Protein AF-V5GAU5-F1 (afdb_monomer_lite)

Secondary structure (DSSP, 8-state):
--------SEE-TTT--EESSHHHHHHHHHHHTSPPSEE-SSSS-EES-HHHHHHHHHTTSTT-----EE-TTT--EESSHHHHHHHHHHHTT-S-EEPTTT--EESSHHHHHHHHHHHH-

Foldseek 3Di:
DDPPPLQFPDADPVPRDGHNDPVVNCVCCCPPPNFQPQADPVDRDGHNDVVVSVVVVLVPPPPDDQDWDQDPVPRDTDRDPVVNVLVVCVVVVNQFDAAPPPRDTDSDPVVNVVVVVVVVD

Sequence (121 aa):
ENVHHNKFKFRCNKCEKGFNCQSKFDLHYENVHDAPKFKCEHCTKMFKDPIYFKIHLKTHDPNYKNVEYPCEVCHKVLKCVQSYQNHMKGHAGLNKHVCSVCGKVVTSLSGLARHMRTHTG

pLDDT: mean 80.08, std 10.43, range [34.84, 92.75]

Structure (mmCIF, N/CA/C/O backbone):
data_AF-V5GAU5-F1
#
_entry.id   AF-V5GAU5-F1
#
loop_
_atom_site.group_PDB
_atom_site.id
_atom_site.type_symbol
_atom_site.label_atom_id
_atom_site.label_alt_id
_atom_site.label_comp_id
_atom_site.label_asym_id
_atom_site.label_entity_id
_atom_site.label_seq_id
_atom_site.pdbx_PDB_ins_code
_atom_site.Cartn_x
_atom_site.Cartn_y
_atom_site.Cartn_z
_atom_site.occupancy
_atom_site.B_iso_or_equiv
_atom_site.auth_seq_id
_atom_site.auth_comp_id
_atom_site.auth_asym_id
_atom_site.auth_atom_id
_atom_site.pdbx_PDB_model_num
ATOM 1 N N . GLU A 1 1 ? -8.534 -37.249 -30.904 1.00 34.84 1 GLU A N 1
ATOM 2 C CA . GLU A 1 1 ? -7.438 -36.258 -30.880 1.00 34.84 1 GLU A CA 1
ATOM 3 C C . GLU A 1 1 ? -7.847 -35.096 -29.982 1.00 34.84 1 GLU A C 1
ATOM 5 O O . GLU A 1 1 ? -8.893 -34.498 -30.204 1.00 34.84 1 GLU A O 1
ATOM 10 N N . ASN A 1 2 ? -7.104 -34.847 -28.900 1.00 36.34 2 ASN A N 1
ATOM 11 C CA . ASN A 1 2 ? -7.450 -33.828 -27.903 1.00 36.34 2 ASN A CA 1
ATOM 12 C C . ASN A 1 2 ? -7.090 -32.431 -28.418 1.00 36.34 2 ASN A C 1
ATOM 14 O O . ASN A 1 2 ? -5.991 -31.931 -28.183 1.00 36.34 2 ASN A O 1
ATOM 18 N N . VAL A 1 3 ? -8.030 -31.790 -29.112 1.00 43.50 3 VAL A N 1
ATOM 19 C CA . VAL A 1 3 ? -7.907 -30.381 -29.494 1.00 43.50 3 VAL A CA 1
ATOM 20 C C . VAL A 1 3 ? -8.183 -29.526 -28.256 1.00 43.50 3 VAL A C 1
ATOM 22 O O . VAL A 1 3 ? -9.323 -29.165 -27.955 1.00 43.50 3 VAL A O 1
ATOM 25 N N . HIS A 1 4 ? -7.126 -29.203 -27.508 1.00 47.09 4 HIS A N 1
ATOM 26 C CA . HIS A 1 4 ? -7.161 -28.099 -26.555 1.00 47.09 4 HIS A CA 1
ATOM 27 C C . HIS A 1 4 ? -7.449 -26.814 -27.343 1.00 47.09 4 HIS A C 1
ATOM 29 O O . HIS A 1 4 ? -6.545 -26.196 -27.901 1.00 47.09 4 HIS A O 1
ATOM 35 N N . HIS A 1 5 ? -8.722 -26.415 -27.406 1.00 54.44 5 HIS A N 1
ATOM 36 C CA . HIS A 1 5 ? -9.126 -25.096 -27.876 1.00 54.44 5 HIS A CA 1
ATOM 37 C C . HIS A 1 5 ? -8.357 -24.054 -27.064 1.00 54.44 5 HIS A C 1
ATOM 39 O O . HIS A 1 5 ? -8.616 -23.848 -25.875 1.00 54.44 5 HIS A O 1
ATOM 45 N N . ASN A 1 6 ? -7.374 -23.444 -27.715 1.00 59.25 6 ASN A N 1
ATOM 46 C CA . ASN A 1 6 ? -6.445 -22.485 -27.151 1.00 59.25 6 ASN A CA 1
ATOM 47 C C . ASN A 1 6 ? -7.215 -21.220 -26.733 1.00 59.25 6 ASN A C 1
ATOM 49 O O . ASN A 1 6 ? -7.362 -20.277 -27.504 1.00 59.25 6 ASN A O 1
ATOM 53 N N . LYS A 1 7 ? -7.793 -21.218 -25.527 1.00 68.94 7 LYS A N 1
ATOM 54 C CA . LYS A 1 7 ? -8.729 -20.181 -25.049 1.00 68.94 7 LYS A CA 1
ATOM 55 C C . LYS A 1 7 ? -8.016 -18.945 -24.485 1.00 68.94 7 LYS A C 1
ATOM 57 O O . LYS A 1 7 ? -8.530 -18.269 -23.592 1.00 68.94 7 LYS A O 1
ATOM 62 N N . PHE A 1 8 ? -6.826 -18.642 -24.989 1.00 71.62 8 PHE A N 1
ATOM 63 C CA . PHE A 1 8 ? -6.120 -17.411 -24.661 1.00 71.62 8 PHE A CA 1
ATOM 64 C C . PHE A 1 8 ? -6.527 -16.327 -25.656 1.00 71.62 8 PHE A C 1
ATOM 66 O O . PHE A 1 8 ? -6.155 -16.373 -26.823 1.00 71.62 8 PHE A O 1
ATOM 73 N N . LYS A 1 9 ? -7.322 -15.361 -25.187 1.00 84.38 9 LYS A N 1
ATOM 74 C CA . LYS A 1 9 ? -7.772 -14.217 -25.994 1.00 84.38 9 LYS A CA 1
ATOM 75 C C . LYS A 1 9 ? -6.667 -13.180 -26.217 1.00 84.38 9 LYS A C 1
ATOM 77 O O . LYS A 1 9 ? -6.743 -12.423 -27.174 1.00 84.38 9 LYS A O 1
ATOM 82 N N . PHE A 1 10 ? -5.655 -13.149 -25.350 1.00 87.19 10 PHE A N 1
ATOM 83 C CA . PHE A 1 10 ? -4.569 -12.171 -25.388 1.00 87.19 10 PHE A CA 1
ATOM 84 C C . PHE A 1 10 ? -3.235 -12.902 -25.406 1.00 87.19 10 PHE A C 1
ATOM 86 O O . PHE A 1 10 ? -2.992 -13.761 -24.557 1.0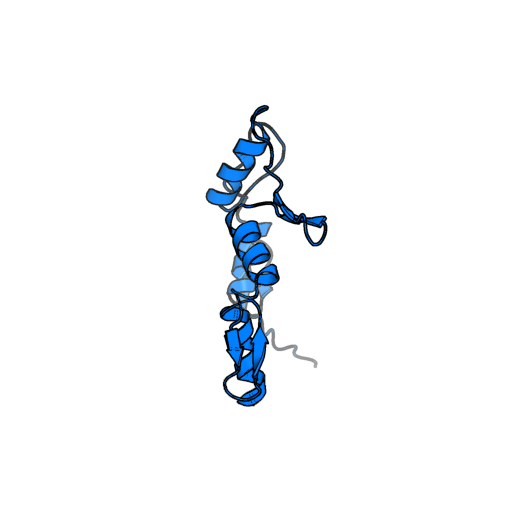0 87.19 10 PHE A O 1
ATOM 93 N N . ARG A 1 11 ? -2.368 -12.586 -26.367 1.00 89.19 11 ARG A N 1
ATOM 94 C CA . ARG A 1 11 ? -1.095 -13.286 -26.554 1.00 89.19 11 ARG A CA 1
ATOM 95 C C . ARG A 1 11 ? 0.052 -12.293 -26.596 1.00 89.19 11 ARG A C 1
ATOM 97 O O . ARG A 1 11 ? -0.003 -11.315 -27.335 1.00 89.19 11 ARG A O 1
ATOM 104 N N . CYS A 1 12 ? 1.083 -12.539 -25.793 1.00 87.94 12 CYS A N 1
ATOM 105 C CA . CYS A 1 12 ? 2.295 -11.734 -25.817 1.00 87.94 12 CYS A CA 1
ATOM 106 C C . CYS A 1 12 ? 3.053 -11.980 -27.119 1.00 87.94 12 CYS A C 1
ATOM 108 O O . CYS A 1 12 ? 3.452 -13.102 -27.395 1.00 87.94 12 CYS A O 1
ATOM 110 N N . ASN A 1 13 ? 3.278 -10.934 -27.906 1.00 87.75 13 ASN A N 1
ATOM 111 C CA . ASN A 1 13 ? 4.065 -11.004 -29.138 1.00 87.75 13 ASN A CA 1
ATOM 112 C C . ASN A 1 13 ? 5.583 -11.095 -28.888 1.00 87.75 13 ASN A C 1
ATOM 114 O O . ASN A 1 13 ? 6.319 -11.439 -29.803 1.00 87.75 13 ASN A O 1
ATOM 118 N N . LYS A 1 14 ? 6.057 -10.801 -27.668 1.00 85.62 14 LYS A N 1
ATOM 119 C CA . LYS A 1 14 ? 7.484 -10.852 -27.303 1.00 85.62 14 LYS A CA 1
ATOM 120 C C . LYS A 1 14 ? 7.943 -12.198 -26.733 1.00 85.62 14 LYS A C 1
ATOM 122 O O . LYS A 1 14 ? 9.117 -12.520 -26.851 1.00 85.62 14 LYS A O 1
ATOM 127 N N . CYS A 1 15 ? 7.061 -12.966 -26.088 1.00 88.56 15 CYS A N 1
ATOM 128 C CA . CYS A 1 15 ? 7.396 -14.282 -25.515 1.00 88.56 15 CYS A CA 1
ATOM 129 C C . CYS A 1 15 ? 6.335 -15.367 -25.766 1.00 88.56 15 CYS A C 1
ATOM 131 O O . CYS A 1 15 ? 6.353 -16.413 -25.122 1.00 88.56 15 CYS A O 1
ATOM 133 N N . GLU A 1 16 ? 5.368 -15.096 -26.647 1.00 85.25 16 GLU A N 1
ATOM 134 C CA . GLU A 1 16 ? 4.300 -16.005 -27.106 1.00 85.25 16 GLU A CA 1
ATOM 135 C C . GLU A 1 16 ? 3.333 -16.543 -26.036 1.00 85.25 16 GLU A C 1
ATOM 137 O O . GLU A 1 16 ? 2.390 -17.285 -26.352 1.00 85.25 16 GLU A O 1
ATOM 142 N N . LYS A 1 17 ? 3.502 -16.118 -24.778 1.00 87.69 17 LYS A N 1
ATOM 143 C CA . LYS A 1 17 ? 2.675 -16.522 -23.639 1.00 87.69 17 LYS A CA 1
ATOM 144 C C . LYS A 1 17 ? 1.225 -16.053 -23.807 1.00 87.69 17 LYS A C 1
ATOM 146 O O . LYS A 1 17 ? 0.967 -14.898 -24.149 1.00 87.69 17 LYS A O 1
ATOM 151 N N . GLY A 1 18 ? 0.281 -16.964 -23.572 1.00 90.56 18 GLY A N 1
ATOM 152 C CA . GLY A 1 18 ? -1.156 -16.724 -23.703 1.00 90.56 18 GLY A CA 1
ATOM 153 C C . GLY A 1 18 ? -1.839 -16.400 -22.373 1.00 90.56 18 GLY A C 1
ATOM 154 O O . GLY A 1 18 ? -1.502 -16.957 -21.330 1.00 90.56 18 GLY A O 1
ATOM 155 N N . PHE A 1 19 ? -2.828 -15.510 -22.425 1.00 90.44 19 PHE A N 1
ATOM 156 C CA . PHE A 1 19 ? -3.631 -15.053 -21.296 1.00 90.44 19 PHE A CA 1
ATOM 157 C C . PHE A 1 19 ? -5.119 -15.062 -21.658 1.00 90.44 19 PHE A C 1
ATOM 159 O O . PHE A 1 19 ? -5.522 -14.798 -22.792 1.00 90.44 19 PHE A O 1
ATOM 166 N N . ASN A 1 20 ? -5.960 -15.381 -20.676 1.00 88.81 20 ASN A N 1
ATOM 167 C CA . ASN A 1 20 ? -7.412 -15.471 -20.851 1.00 88.81 20 ASN A CA 1
ATOM 168 C C . ASN A 1 20 ? -8.142 -14.138 -20.595 1.00 88.81 20 ASN A C 1
ATOM 170 O O . ASN A 1 20 ? -9.303 -14.003 -20.978 1.00 88.81 20 ASN A O 1
ATOM 174 N N . CYS A 1 21 ? -7.475 -13.146 -19.994 1.00 89.62 21 CYS A N 1
ATOM 175 C CA . CYS A 1 21 ? -8.025 -11.815 -19.756 1.00 89.62 21 CYS A CA 1
ATOM 176 C C . CYS A 1 21 ? -6.985 -10.702 -19.954 1.00 89.62 21 CYS A C 1
ATOM 178 O O . CYS A 1 21 ? -5.789 -10.899 -19.726 1.00 89.62 21 CYS A O 1
ATOM 180 N N . GLN A 1 22 ? -7.481 -9.528 -20.361 1.00 88.75 22 GLN A N 1
ATOM 181 C CA . GLN A 1 22 ? -6.677 -8.355 -20.711 1.00 88.75 22 GLN A CA 1
ATOM 182 C C . GLN A 1 22 ? -5.817 -7.898 -19.528 1.00 88.75 22 GLN A C 1
ATOM 184 O O . GLN A 1 22 ? -4.616 -7.750 -19.674 1.00 88.75 22 GLN A O 1
ATOM 189 N N . SER A 1 23 ? -6.378 -7.823 -18.317 1.00 89.69 23 SER A N 1
ATOM 190 C CA . SER A 1 23 ? -5.633 -7.375 -17.129 1.00 89.69 23 SER A CA 1
ATOM 191 C C . SER A 1 23 ? -4.438 -8.264 -16.768 1.00 89.69 23 SER A C 1
ATOM 193 O O . SER A 1 23 ? -3.425 -7.774 -16.274 1.00 89.69 23 SER A O 1
ATOM 195 N N . LYS A 1 24 ? -4.522 -9.581 -17.007 1.00 88.38 24 LYS A N 1
ATOM 196 C CA . LYS A 1 24 ? -3.392 -10.501 -16.786 1.00 88.38 24 LYS A CA 1
ATOM 197 C C . LYS A 1 24 ? -2.341 -10.374 -17.882 1.00 88.38 24 LYS A C 1
ATOM 199 O O . LYS A 1 24 ? -1.158 -10.505 -17.578 1.00 88.38 24 LYS A O 1
ATOM 204 N N . PHE A 1 25 ? -2.771 -10.117 -19.116 1.00 90.69 25 PHE A N 1
ATOM 205 C CA . PHE A 1 25 ? -1.877 -9.799 -20.223 1.00 90.69 25 PHE A CA 1
ATOM 206 C C . PHE A 1 25 ? -1.138 -8.479 -19.979 1.00 90.69 25 PHE A C 1
ATOM 208 O O . PHE A 1 25 ? 0.087 -8.476 -20.047 1.00 90.69 25 PHE A O 1
ATOM 215 N N . ASP A 1 26 ? -1.847 -7.409 -19.611 1.00 85.69 26 ASP A N 1
ATOM 216 C CA . ASP A 1 26 ? -1.262 -6.094 -19.326 1.00 85.69 26 ASP A CA 1
ATOM 217 C C . ASP A 1 26 ? -0.252 -6.199 -18.188 1.00 85.69 26 ASP A C 1
ATOM 219 O O . ASP A 1 26 ? 0.901 -5.816 -18.345 1.00 85.69 26 ASP A O 1
ATOM 223 N N . LEU A 1 27 ? -0.631 -6.839 -17.076 1.00 83.69 27 LEU A N 1
ATOM 224 C CA . LEU A 1 27 ? 0.273 -7.050 -15.948 1.00 83.69 27 LEU A CA 1
ATOM 225 C C . LEU A 1 27 ? 1.526 -7.840 -16.353 1.00 83.69 27 LEU A C 1
ATOM 227 O O . LEU A 1 27 ? 2.623 -7.548 -15.879 1.00 83.69 27 LEU A O 1
ATOM 231 N N . HIS A 1 28 ? 1.382 -8.864 -17.198 1.00 86.94 28 HIS A N 1
ATOM 232 C CA . HIS A 1 28 ? 2.529 -9.600 -17.722 1.00 86.94 28 HIS A CA 1
ATOM 233 C C . HIS A 1 28 ? 3.413 -8.704 -18.585 1.00 86.94 28 HIS A C 1
ATOM 235 O O . HIS A 1 28 ? 4.618 -8.638 -18.342 1.00 86.94 28 HIS A O 1
ATOM 241 N N . TYR A 1 29 ? 2.825 -8.027 -19.568 1.00 85.81 29 TYR A N 1
ATOM 242 C CA . TYR A 1 29 ? 3.561 -7.199 -20.507 1.00 85.81 29 TYR A CA 1
ATOM 243 C C . TYR A 1 29 ? 4.289 -6.086 -19.758 1.00 85.81 29 TYR A C 1
ATOM 245 O O . TYR A 1 29 ? 5.499 -5.947 -19.897 1.00 85.81 29 TYR A O 1
ATOM 253 N N . GLU A 1 30 ? 3.602 -5.395 -18.853 1.00 81.38 30 GLU A N 1
ATOM 254 C CA . GLU A 1 30 ? 4.191 -4.350 -18.033 1.00 81.38 30 GLU A CA 1
ATOM 255 C C . GLU A 1 30 ? 5.299 -4.854 -17.103 1.00 81.38 30 GLU A C 1
ATOM 257 O O . GLU A 1 30 ? 6.150 -4.072 -16.711 1.00 81.38 30 GLU A O 1
ATOM 262 N N . ASN A 1 31 ? 5.236 -6.080 -16.570 1.00 75.81 31 ASN A N 1
ATOM 263 C CA . ASN A 1 31 ? 6.238 -6.580 -15.606 1.00 75.81 31 ASN A CA 1
ATOM 264 C C . ASN A 1 31 ? 7.454 -7.214 -16.281 1.00 75.81 31 ASN A C 1
ATOM 266 O O . ASN A 1 31 ? 8.535 -7.220 -15.700 1.00 75.81 31 ASN A O 1
ATOM 270 N N . VAL A 1 32 ? 7.246 -7.826 -17.444 1.00 80.88 32 VAL A N 1
ATOM 271 C CA . VAL A 1 32 ? 8.236 -8.686 -18.103 1.00 80.88 32 VAL A CA 1
ATOM 272 C C . VAL A 1 32 ? 8.853 -7.997 -19.317 1.00 80.88 32 VAL A C 1
ATOM 274 O O . VAL A 1 32 ? 10.001 -8.270 -19.659 1.00 80.88 32 VAL A O 1
ATOM 277 N N . HIS A 1 33 ? 8.107 -7.114 -19.980 1.00 83.62 33 HIS A N 1
ATOM 278 C CA . HIS A 1 33 ? 8.487 -6.548 -21.272 1.00 83.62 33 HIS A CA 1
ATOM 279 C C . HIS A 1 33 ? 8.488 -5.022 -21.334 1.00 83.62 33 HIS A C 1
ATOM 281 O O . HIS A 1 33 ? 9.192 -4.476 -22.187 1.00 83.62 33 HIS A O 1
ATOM 287 N N . ASP A 1 34 ? 7.709 -4.354 -20.486 1.00 77.75 34 ASP A N 1
ATOM 288 C CA . ASP A 1 34 ? 7.884 -2.943 -20.164 1.00 77.75 34 ASP A CA 1
ATOM 289 C C . ASP A 1 34 ? 8.794 -2.882 -18.935 1.00 77.75 34 ASP A C 1
ATOM 291 O O . ASP A 1 34 ? 8.524 -3.495 -17.903 1.00 77.75 34 ASP A O 1
ATOM 295 N N . ALA A 1 35 ? 9.937 -2.218 -19.052 1.00 67.00 35 ALA A N 1
ATOM 296 C CA . ALA A 1 35 ? 10.803 -2.059 -17.896 1.00 67.00 35 ALA A CA 1
ATOM 297 C C . ALA A 1 35 ? 10.121 -1.107 -16.898 1.00 67.00 35 ALA A C 1
ATOM 299 O O . ALA A 1 35 ? 9.406 -0.187 -17.308 1.00 67.00 35 ALA A O 1
ATOM 300 N N . PRO A 1 36 ? 10.342 -1.263 -15.582 1.00 68.81 36 PRO A N 1
ATOM 301 C CA . PRO A 1 36 ? 9.916 -0.243 -14.641 1.00 68.81 36 PRO A CA 1
ATOM 302 C C . PRO A 1 36 ? 10.565 1.091 -15.036 1.00 68.81 36 PRO A C 1
ATOM 304 O O . PRO A 1 36 ? 11.789 1.195 -15.114 1.00 68.81 36 PRO A O 1
ATOM 307 N N . LYS A 1 37 ? 9.734 2.097 -15.317 1.00 76.62 37 LYS A N 1
ATOM 308 C CA . LYS A 1 37 ? 10.164 3.375 -15.907 1.00 76.62 37 LYS A CA 1
ATOM 309 C C . LYS A 1 37 ? 11.006 4.222 -14.956 1.00 76.62 37 LYS A C 1
ATOM 311 O O . LYS A 1 37 ? 11.766 5.072 -15.404 1.00 76.62 37 LYS A O 1
ATOM 316 N N . PHE A 1 38 ? 10.884 3.986 -13.651 1.00 83.12 38 PHE A N 1
ATOM 317 C CA . PHE A 1 38 ? 11.518 4.803 -12.627 1.00 83.12 38 PHE A CA 1
ATOM 318 C C . PHE A 1 38 ? 12.554 3.986 -11.858 1.00 83.12 38 PHE A C 1
ATOM 320 O O . PHE A 1 38 ? 12.227 3.204 -10.960 1.00 83.12 38 PHE A O 1
ATOM 327 N N . LYS A 1 39 ? 13.821 4.154 -12.235 1.00 85.94 39 LYS A N 1
ATOM 328 C CA . LYS A 1 39 ? 14.969 3.554 -11.555 1.00 85.94 39 LYS A CA 1
ATOM 329 C C . LYS A 1 39 ? 15.441 4.486 -10.441 1.00 85.94 39 LYS A C 1
ATOM 331 O O . LYS A 1 39 ? 15.587 5.684 -10.659 1.00 85.94 39 LYS A O 1
ATOM 336 N N . CYS A 1 40 ? 15.689 3.941 -9.255 1.00 87.81 40 CYS A N 1
ATOM 337 C CA . CYS A 1 40 ? 16.366 4.698 -8.212 1.00 87.81 40 CYS A CA 1
ATOM 338 C C . CYS A 1 40 ? 17.862 4.823 -8.530 1.00 87.81 40 CYS A C 1
ATOM 340 O O . CYS A 1 40 ? 18.497 3.844 -8.908 1.00 87.81 40 CYS A O 1
ATOM 342 N N . GLU A 1 41 ? 18.435 6.010 -8.353 1.00 89.50 41 GLU A N 1
ATOM 343 C CA . GLU A 1 41 ? 19.878 6.226 -8.537 1.00 89.50 41 GLU A CA 1
ATOM 344 C C . GLU A 1 41 ? 20.688 5.853 -7.289 1.00 89.50 41 GLU A C 1
ATOM 346 O O . GLU A 1 41 ? 21.861 5.512 -7.386 1.00 89.50 41 GLU A O 1
ATOM 351 N N . HIS A 1 42 ? 20.045 5.839 -6.119 1.00 87.06 42 HIS A N 1
ATOM 352 C CA . HIS A 1 42 ? 20.679 5.530 -4.835 1.00 87.06 42 HIS A CA 1
ATOM 353 C C . HIS A 1 42 ? 20.630 4.033 -4.472 1.00 87.06 42 HIS A C 1
ATOM 355 O O . HIS A 1 42 ? 21.282 3.608 -3.522 1.00 87.06 42 HIS A O 1
ATOM 361 N N . CYS A 1 43 ? 19.855 3.209 -5.192 1.00 88.12 43 CYS A N 1
ATOM 362 C CA . CYS A 1 43 ? 19.817 1.755 -4.990 1.00 88.12 43 CYS A CA 1
ATOM 363 C C . CYS A 1 43 ? 19.338 0.996 -6.237 1.00 88.12 43 CYS A C 1
ATOM 365 O O . CYS A 1 43 ? 18.949 1.582 -7.237 1.00 88.12 43 CYS A O 1
ATOM 367 N N . THR A 1 44 ? 19.297 -0.335 -6.170 1.00 83.94 44 THR A N 1
ATOM 368 C CA . THR A 1 44 ? 18.910 -1.200 -7.300 1.00 83.94 44 THR A CA 1
ATOM 369 C C . THR A 1 44 ? 17.398 -1.320 -7.522 1.00 83.94 44 THR A C 1
ATOM 371 O O . THR A 1 44 ? 16.964 -2.043 -8.419 1.00 83.94 44 THR A O 1
ATOM 374 N N . LYS A 1 45 ? 16.569 -0.638 -6.719 1.00 81.38 45 LYS A N 1
ATOM 375 C CA . LYS A 1 45 ? 15.108 -0.741 -6.818 1.00 81.38 45 LYS A CA 1
ATOM 376 C C . LYS A 1 45 ? 14.566 0.013 -8.030 1.00 81.38 45 LYS A C 1
ATOM 378 O O . LYS A 1 45 ? 15.011 1.109 -8.367 1.00 81.38 45 LYS A O 1
ATOM 383 N N . MET A 1 46 ? 13.540 -0.572 -8.637 1.00 85.88 46 MET A N 1
ATOM 384 C CA . MET A 1 46 ? 12.862 -0.036 -9.808 1.00 85.88 46 MET A CA 1
ATOM 385 C C . MET A 1 46 ? 11.345 -0.031 -9.591 1.00 85.88 46 MET A C 1
ATOM 387 O O . MET A 1 46 ? 10.799 -0.932 -8.951 1.00 85.88 46 MET A O 1
ATOM 391 N N . PHE A 1 47 ? 10.668 0.984 -10.122 1.00 84.81 47 PHE A N 1
ATOM 392 C CA . PHE A 1 47 ? 9.254 1.249 -9.875 1.00 84.81 47 PHE A CA 1
ATOM 393 C C . PHE A 1 47 ? 8.520 1.537 -11.186 1.00 84.81 47 PHE A C 1
ATOM 395 O O . PHE A 1 47 ? 9.068 2.127 -12.117 1.00 84.81 47 PHE A O 1
ATOM 402 N N . LYS A 1 48 ? 7.258 1.112 -11.250 1.00 81.19 48 LYS A N 1
ATOM 4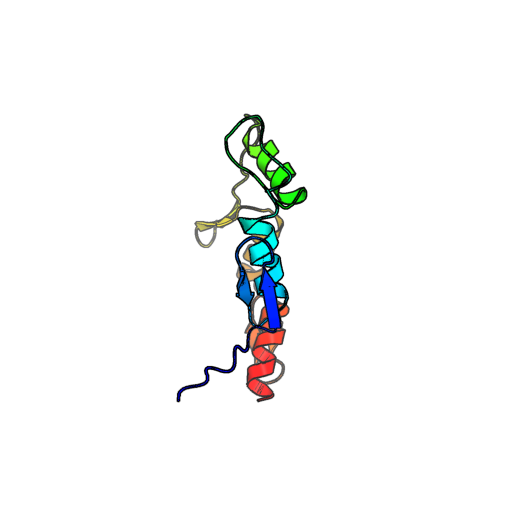03 C CA . LYS A 1 48 ? 6.349 1.378 -12.378 1.00 81.19 48 LYS A CA 1
ATOM 404 C C . LYS A 1 48 ? 5.498 2.620 -12.173 1.00 81.19 48 LYS A C 1
ATOM 406 O O . LYS A 1 48 ? 5.146 3.290 -13.133 1.00 81.19 48 LYS A O 1
ATOM 411 N N . ASP A 1 49 ? 5.181 2.907 -10.917 1.00 81.25 49 ASP A N 1
ATOM 412 C CA . ASP A 1 49 ? 4.299 3.992 -10.522 1.00 81.25 49 ASP A CA 1
ATOM 413 C C . ASP A 1 49 ? 5.135 5.185 -10.017 1.00 81.25 49 ASP A C 1
ATOM 415 O O . ASP A 1 49 ? 5.937 5.015 -9.085 1.00 81.25 49 ASP A O 1
ATOM 419 N N . PRO A 1 50 ? 4.955 6.387 -10.597 1.00 81.75 50 PRO A N 1
ATOM 420 C CA . PRO A 1 50 ? 5.688 7.583 -10.192 1.00 81.75 50 PRO A CA 1
ATOM 421 C C . PRO A 1 50 ? 5.399 8.012 -8.743 1.00 81.75 50 PRO A C 1
ATOM 423 O O . PRO A 1 50 ? 6.281 8.569 -8.086 1.00 81.75 50 PRO A O 1
ATOM 426 N N . ILE A 1 51 ? 4.203 7.741 -8.209 1.00 85.00 51 ILE A N 1
ATOM 427 C CA . ILE A 1 51 ? 3.831 8.052 -6.822 1.00 85.00 51 ILE A CA 1
ATOM 428 C C . ILE A 1 51 ? 4.645 7.178 -5.869 1.00 85.00 51 ILE A C 1
ATOM 430 O O . ILE A 1 51 ? 5.278 7.693 -4.943 1.00 85.00 51 ILE A O 1
ATOM 434 N N . TYR A 1 52 ? 4.683 5.866 -6.112 1.00 82.56 52 TYR A N 1
ATOM 435 C CA . TYR A 1 52 ? 5.476 4.951 -5.287 1.00 82.56 52 TYR A CA 1
ATOM 436 C C . TYR A 1 52 ? 6.979 5.205 -5.427 1.00 82.56 52 TYR A C 1
ATOM 438 O O . TYR A 1 52 ? 7.690 5.137 -4.423 1.00 82.56 52 TYR A O 1
ATOM 446 N N . PHE A 1 53 ? 7.460 5.573 -6.619 1.00 89.56 53 PHE A N 1
ATOM 447 C CA . PHE A 1 53 ? 8.845 6.005 -6.808 1.00 89.56 53 PHE A CA 1
ATOM 448 C C . PHE A 1 53 ? 9.176 7.246 -5.971 1.00 89.56 53 PHE A C 1
ATOM 450 O O . PHE A 1 53 ? 10.152 7.242 -5.225 1.00 89.56 53 PHE A O 1
ATOM 457 N N . LYS A 1 54 ? 8.329 8.283 -6.010 1.00 86.00 54 LYS A N 1
ATOM 458 C CA . LYS A 1 54 ? 8.522 9.513 -5.227 1.00 86.00 54 LYS A CA 1
ATOM 459 C C . LYS A 1 54 ? 8.501 9.255 -3.720 1.00 86.00 54 LYS A C 1
ATOM 461 O O . LYS A 1 54 ? 9.268 9.874 -2.989 1.00 86.00 54 LYS A O 1
ATOM 466 N N . ILE A 1 55 ? 7.646 8.348 -3.244 1.00 83.81 55 ILE A N 1
ATOM 467 C CA . ILE A 1 55 ? 7.644 7.913 -1.837 1.00 83.81 55 ILE A CA 1
ATOM 468 C C . ILE A 1 55 ? 8.947 7.182 -1.509 1.00 83.81 55 ILE A C 1
ATOM 470 O O . ILE A 1 55 ? 9.558 7.463 -0.481 1.00 83.81 55 ILE A O 1
ATOM 474 N N . HIS A 1 56 ? 9.399 6.284 -2.385 1.00 87.06 56 HIS A N 1
ATOM 475 C CA . HIS A 1 56 ? 10.662 5.581 -2.200 1.00 87.06 56 HIS A CA 1
ATOM 476 C C . HIS A 1 56 ? 11.865 6.527 -2.153 1.00 87.06 56 HIS A C 1
ATOM 478 O O . HIS A 1 56 ? 12.739 6.316 -1.320 1.00 87.06 56 HIS A O 1
ATOM 484 N N . LEU A 1 57 ? 11.919 7.577 -2.975 1.00 88.06 57 LEU A N 1
ATOM 485 C CA . LEU A 1 57 ? 13.028 8.536 -2.927 1.00 88.06 57 LEU A CA 1
ATOM 486 C C . LEU A 1 57 ? 13.192 9.161 -1.542 1.00 88.06 57 LEU A C 1
ATOM 488 O O . LEU A 1 57 ? 14.316 9.371 -1.101 1.00 88.06 57 LEU A O 1
ATOM 492 N N . LYS A 1 58 ? 12.089 9.352 -0.809 1.00 86.56 58 LYS A N 1
ATOM 493 C CA . LYS A 1 58 ? 12.163 9.821 0.573 1.00 86.56 58 LYS A CA 1
ATOM 494 C C . LYS A 1 58 ? 12.908 8.839 1.476 1.00 86.56 58 LYS A C 1
ATOM 496 O O . LYS A 1 58 ? 13.601 9.284 2.364 1.00 86.56 58 LYS A O 1
ATOM 501 N N . THR A 1 59 ? 12.862 7.529 1.219 1.00 83.25 59 THR A N 1
ATOM 502 C CA . THR A 1 59 ? 13.600 6.530 2.023 1.00 83.25 59 THR A CA 1
ATOM 503 C C . THR A 1 59 ? 15.122 6.678 1.986 1.00 83.25 59 THR A C 1
ATOM 505 O O . THR A 1 59 ? 15.785 6.084 2.829 1.00 83.25 59 THR A O 1
ATOM 508 N N . HIS A 1 60 ? 15.667 7.460 1.048 1.00 87.00 60 HIS A N 1
ATOM 509 C CA . HIS A 1 60 ? 17.096 7.788 0.985 1.00 87.00 60 HIS A CA 1
ATOM 510 C C . HIS A 1 60 ? 17.457 9.090 1.703 1.00 87.00 60 HIS A C 1
ATOM 512 O O . HIS A 1 60 ? 18.638 9.379 1.860 1.00 87.00 60 HIS A O 1
ATOM 518 N N . ASP A 1 61 ? 16.471 9.878 2.137 1.00 83.50 61 ASP A N 1
ATOM 519 C CA . ASP A 1 61 ? 16.710 11.055 2.968 1.00 83.50 61 ASP A CA 1
ATOM 520 C C . ASP A 1 61 ? 17.015 10.590 4.405 1.00 83.50 61 ASP A C 1
ATOM 522 O O . ASP A 1 61 ? 16.170 9.933 5.021 1.00 83.50 61 ASP A O 1
ATOM 526 N N . PRO A 1 62 ? 18.189 10.924 4.974 1.00 76.44 62 PRO A N 1
ATOM 527 C CA . PRO A 1 62 ? 18.540 10.561 6.348 1.00 76.44 62 PRO A CA 1
ATOM 528 C C . PRO A 1 62 ? 17.541 11.070 7.401 1.00 76.44 62 PRO A C 1
ATOM 530 O O . PRO A 1 62 ? 17.428 10.483 8.476 1.00 76.44 62 PRO A O 1
ATOM 533 N N . ASN A 1 63 ? 16.797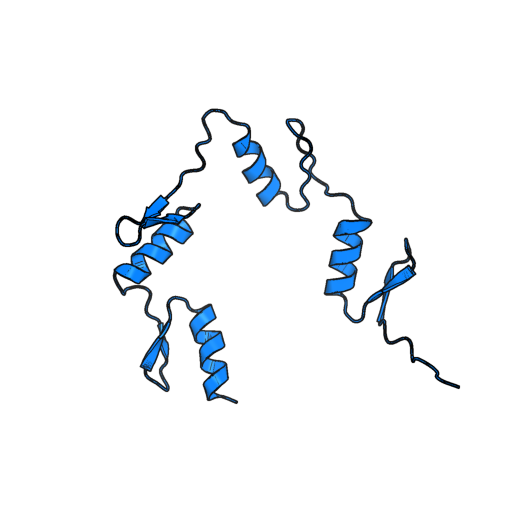 12.139 7.098 1.00 75.69 63 ASN A N 1
ATOM 534 C CA . ASN A 1 63 ? 15.758 12.701 7.965 1.00 75.69 63 ASN A CA 1
ATOM 535 C C . ASN A 1 63 ? 14.383 12.062 7.739 1.00 75.69 63 ASN A C 1
ATOM 537 O O . ASN A 1 63 ? 13.447 12.310 8.508 1.00 75.69 63 ASN A O 1
ATOM 541 N N . TYR A 1 64 ? 14.227 11.239 6.699 1.00 69.50 64 TYR A N 1
ATOM 542 C CA . TYR A 1 64 ? 12.991 10.516 6.457 1.00 69.50 64 TYR A CA 1
ATOM 543 C C . TYR A 1 64 ? 12.866 9.356 7.430 1.00 69.50 64 TYR A C 1
ATOM 545 O O . TYR A 1 64 ? 13.202 8.198 7.171 1.00 69.50 64 TYR A O 1
ATOM 553 N N . LYS A 1 65 ? 12.286 9.674 8.577 1.00 66.81 65 LYS A N 1
ATOM 554 C CA . LYS A 1 65 ? 11.721 8.664 9.447 1.00 66.81 65 LYS A CA 1
ATOM 555 C C . LYS A 1 65 ? 10.464 8.155 8.757 1.00 66.81 65 LYS A C 1
ATOM 557 O O . LYS A 1 65 ? 9.546 8.926 8.478 1.00 66.81 65 LYS A O 1
ATOM 562 N N . ASN A 1 66 ? 10.423 6.857 8.471 1.00 66.06 66 ASN A N 1
ATOM 563 C CA . ASN A 1 66 ? 9.174 6.184 8.155 1.00 66.06 66 ASN A CA 1
ATOM 564 C C . ASN A 1 66 ? 8.323 6.340 9.416 1.00 66.06 66 ASN A C 1
ATOM 566 O O . ASN A 1 66 ? 8.548 5.623 10.386 1.00 66.06 66 ASN A O 1
ATOM 570 N N . VAL A 1 67 ? 7.501 7.393 9.475 1.00 71.69 67 VAL A N 1
ATOM 571 C CA . VAL A 1 67 ? 6.778 7.726 10.698 1.00 71.69 67 VAL A CA 1
ATOM 572 C C . VAL A 1 67 ? 5.815 6.582 10.924 1.00 71.69 67 VAL A C 1
ATOM 574 O O . VAL A 1 67 ? 4.827 6.394 10.214 1.00 71.69 67 VAL A O 1
ATOM 577 N N . GLU A 1 68 ? 6.202 5.751 11.870 1.00 80.44 68 GLU A N 1
ATOM 578 C CA . GLU A 1 68 ? 5.392 4.681 12.375 1.00 80.44 68 GLU A CA 1
ATOM 579 C C . GLU A 1 68 ? 4.387 5.302 13.329 1.00 80.44 68 GLU A C 1
ATOM 581 O O . GLU A 1 68 ? 4.713 6.149 14.160 1.00 80.44 68 GLU A O 1
ATOM 586 N N . TYR A 1 69 ? 3.139 4.897 13.166 1.00 81.44 69 TYR A N 1
ATOM 587 C CA . TYR A 1 69 ? 2.040 5.308 14.012 1.00 81.44 69 TYR A CA 1
ATOM 588 C C . TYR A 1 69 ? 1.652 4.091 14.854 1.00 81.44 69 TYR A C 1
ATOM 590 O O . TYR A 1 69 ? 0.819 3.287 14.410 1.00 81.44 69 TYR A O 1
ATOM 598 N N . PRO A 1 70 ? 2.317 3.873 16.003 1.00 84.06 70 PRO A N 1
ATOM 599 C CA . PRO A 1 70 ? 1.967 2.793 16.905 1.00 84.06 70 PRO A CA 1
ATOM 600 C C . PRO A 1 70 ? 0.601 3.081 17.524 1.00 84.06 70 PRO A C 1
ATOM 602 O O . PRO A 1 70 ? 0.336 4.169 18.027 1.00 84.06 70 PRO A O 1
ATOM 605 N N . CYS A 1 71 ? -0.287 2.098 17.481 1.00 82.88 71 CYS A N 1
ATOM 606 C CA . CYS A 1 71 ? -1.516 2.143 18.250 1.00 82.88 71 CYS A CA 1
ATOM 607 C C . CYS A 1 71 ? -1.207 1.856 19.718 1.00 82.88 71 CYS A C 1
ATOM 609 O O . CYS A 1 71 ? -0.714 0.781 20.041 1.00 82.88 71 CYS A O 1
ATOM 611 N N . GLU A 1 72 ? -1.564 2.763 20.617 1.00 84.25 72 GLU A N 1
ATOM 612 C CA . GLU A 1 72 ? -1.369 2.564 22.060 1.00 84.25 72 GLU A CA 1
ATOM 613 C C . GLU A 1 72 ? -2.338 1.532 22.660 1.00 84.25 72 GLU A C 1
ATOM 615 O O . GLU A 1 72 ? -2.064 0.971 23.713 1.00 84.25 72 GLU A O 1
ATOM 620 N N . VAL A 1 73 ? -3.448 1.236 21.973 1.00 82.31 73 VAL A N 1
ATOM 621 C CA . VAL A 1 73 ? -4.491 0.312 22.454 1.00 82.31 73 VAL A CA 1
ATOM 622 C C . VAL A 1 73 ? -4.172 -1.148 22.129 1.00 82.31 73 VAL A C 1
ATOM 624 O O . VAL A 1 73 ? -4.453 -2.035 22.927 1.00 82.31 73 VAL A O 1
ATOM 627 N N . CYS A 1 74 ? -3.631 -1.424 20.938 1.00 85.12 74 CYS A N 1
ATOM 628 C CA . CYS A 1 74 ? -3.360 -2.794 20.480 1.00 85.12 74 CYS A CA 1
ATOM 629 C C . CYS A 1 74 ? -1.922 -3.024 20.000 1.00 85.12 74 CYS A C 1
ATOM 631 O O . CYS A 1 74 ? -1.623 -4.082 19.448 1.00 85.12 74 CYS A O 1
ATOM 633 N N . HIS A 1 75 ? -1.048 -2.028 20.153 1.00 83.38 75 HIS A N 1
ATOM 634 C CA . HIS A 1 75 ? 0.370 -2.061 19.769 1.00 83.38 75 HIS A CA 1
ATOM 635 C C . HIS A 1 75 ? 0.635 -2.345 18.284 1.00 83.38 75 HIS A C 1
ATOM 637 O O . HIS A 1 75 ? 1.765 -2.606 17.872 1.00 83.38 75 HIS A O 1
ATOM 643 N N . LYS A 1 76 ? -0.396 -2.246 17.437 1.00 80.94 76 LYS A N 1
ATOM 644 C CA . LYS A 1 76 ? -0.252 -2.371 15.989 1.00 80.94 76 LYS A CA 1
ATOM 645 C C . LYS A 1 76 ? 0.435 -1.134 15.419 1.00 80.94 76 LYS A C 1
ATOM 647 O O . LYS A 1 76 ? -0.013 -0.016 15.649 1.00 80.94 76 LYS A O 1
ATOM 652 N N . VAL A 1 77 ? 1.461 -1.341 14.601 1.00 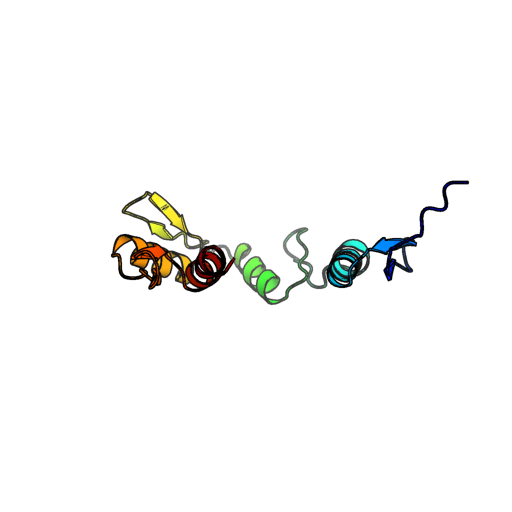83.50 77 VAL A N 1
ATOM 653 C CA . VAL A 1 77 ? 2.185 -0.257 13.928 1.00 83.50 77 VAL A CA 1
ATOM 654 C C . VAL A 1 77 ? 1.626 -0.015 12.528 1.00 83.50 77 VAL A C 1
ATOM 656 O O . VAL A 1 77 ? 1.538 -0.930 11.703 1.00 83.50 77 VAL A O 1
ATOM 659 N N . LEU A 1 78 ? 1.225 1.226 12.251 1.00 84.19 78 LEU A N 1
ATOM 660 C CA . LEU A 1 78 ? 0.720 1.661 10.949 1.00 84.19 78 LEU A CA 1
ATOM 661 C C . LEU A 1 78 ? 1.762 2.556 10.268 1.00 84.19 78 LEU A C 1
ATOM 663 O O . LEU A 1 78 ? 2.439 3.336 10.922 1.00 84.19 78 LEU A O 1
ATOM 667 N N . LYS A 1 79 ? 1.873 2.469 8.937 1.00 80.88 79 LYS A N 1
ATOM 668 C CA . LYS A 1 79 ? 2.910 3.175 8.152 1.00 80.88 79 LYS A CA 1
ATOM 669 C C . LYS A 1 79 ? 2.434 4.479 7.500 1.00 80.88 79 LYS A C 1
ATOM 671 O O . LYS A 1 79 ? 3.156 5.079 6.714 1.00 80.88 79 LYS A O 1
ATOM 676 N N . CYS A 1 80 ? 1.190 4.891 7.744 1.00 80.38 80 CYS A N 1
ATOM 677 C CA . CYS A 1 80 ? 0.675 6.166 7.245 1.00 80.38 80 CYS A CA 1
ATOM 678 C C . CYS A 1 80 ? -0.401 6.753 8.166 1.00 80.38 80 CYS A C 1
ATOM 680 O O . CYS A 1 80 ? -1.206 6.011 8.741 1.00 80.38 80 CYS A O 1
ATOM 682 N N . VAL A 1 81 ? -0.447 8.091 8.231 1.00 76.69 81 VAL A N 1
ATOM 683 C CA . VAL A 1 81 ? -1.384 8.867 9.068 1.00 76.69 81 VAL A CA 1
ATOM 684 C C . VAL A 1 81 ? -2.830 8.461 8.805 1.00 76.69 81 VAL A C 1
ATOM 686 O O . VAL A 1 81 ? -3.584 8.214 9.740 1.00 76.69 81 VAL A O 1
ATOM 689 N N . GLN A 1 82 ? -3.224 8.349 7.533 1.00 78.88 82 GLN A N 1
ATOM 690 C CA . GLN A 1 82 ? -4.614 8.067 7.174 1.00 78.88 82 GLN A CA 1
ATOM 691 C C . GLN A 1 82 ? -5.063 6.682 7.657 1.00 78.88 82 GLN A C 1
ATOM 693 O O . GLN A 1 82 ? -6.182 6.528 8.152 1.00 78.88 82 GLN A O 1
ATOM 698 N N . SER A 1 83 ? -4.187 5.676 7.548 1.00 81.75 83 SER A N 1
ATOM 699 C CA . SER A 1 83 ? -4.481 4.333 8.062 1.00 81.75 83 SER A CA 1
ATOM 700 C C . SER A 1 83 ? -4.531 4.319 9.583 1.00 81.75 83 SER A C 1
ATOM 702 O O . SER A 1 83 ? -5.403 3.659 10.140 1.00 81.75 83 SER A O 1
ATOM 704 N N . TYR A 1 84 ? -3.647 5.065 10.251 1.00 81.75 84 TYR A N 1
ATOM 705 C CA . TYR A 1 84 ? -3.668 5.215 11.704 1.00 81.75 84 TYR A CA 1
ATOM 706 C C . TYR A 1 84 ? -4.957 5.879 12.200 1.00 81.75 84 TYR A C 1
ATOM 708 O O . TYR A 1 84 ? -5.637 5.327 13.059 1.00 81.75 84 TYR A O 1
ATOM 716 N N . GLN A 1 85 ? -5.366 7.001 11.606 1.00 80.38 85 GLN A N 1
ATOM 717 C CA . GLN A 1 85 ? -6.616 7.678 11.963 1.00 80.38 85 GLN A CA 1
ATOM 718 C C . GLN A 1 85 ? -7.836 6.769 11.762 1.00 80.38 85 GLN A C 1
ATOM 720 O O . GLN A 1 85 ? -8.695 6.675 12.638 1.00 80.38 85 GLN A O 1
ATOM 725 N N . ASN A 1 86 ? -7.906 6.052 10.637 1.00 77.62 86 ASN A N 1
ATOM 726 C CA . ASN A 1 86 ? -8.995 5.104 10.383 1.00 77.62 86 ASN A CA 1
ATOM 727 C C . ASN A 1 86 ? -8.973 3.916 11.356 1.00 77.62 86 ASN A C 1
ATOM 729 O O . ASN A 1 86 ? -10.027 3.429 11.765 1.00 77.62 86 ASN A O 1
ATOM 733 N N . HIS A 1 87 ? -7.786 3.463 11.748 1.00 82.44 87 HIS A N 1
ATOM 734 C CA . HIS A 1 87 ? -7.614 2.422 12.750 1.00 82.44 87 HIS A CA 1
ATOM 735 C C . HIS A 1 87 ? -8.094 2.881 14.139 1.00 82.44 87 HIS A C 1
ATOM 737 O O . HIS A 1 87 ? -8.894 2.181 14.762 1.00 82.44 87 HIS A O 1
ATOM 743 N N . MET A 1 88 ? -7.713 4.085 14.578 1.00 80.06 88 MET A N 1
ATOM 744 C CA . MET A 1 88 ? -8.127 4.653 15.869 1.00 80.06 88 MET A CA 1
ATOM 745 C C . MET A 1 88 ? -9.632 4.935 15.936 1.00 80.06 88 MET A C 1
ATOM 747 O O . MET A 1 88 ? -10.263 4.673 16.958 1.00 80.06 88 MET A O 1
ATOM 751 N N . LYS A 1 89 ? -10.255 5.358 14.829 1.00 79.88 89 LYS A N 1
ATOM 752 C CA . LYS A 1 89 ? -11.724 5.444 14.729 1.00 79.88 89 LYS A CA 1
ATOM 753 C C . LYS A 1 89 ? -12.414 4.087 14.920 1.00 79.88 89 LYS A C 1
ATOM 755 O O . LYS A 1 89 ? -13.566 4.050 15.344 1.00 79.88 89 LYS A O 1
ATOM 760 N N . GLY A 1 90 ? -11.737 2.979 14.608 1.00 75.19 90 GLY A N 1
ATOM 761 C CA . GLY A 1 90 ? -12.207 1.627 14.918 1.00 75.19 90 GLY A CA 1
ATOM 762 C C . GLY A 1 90 ? -12.246 1.362 16.425 1.00 75.19 90 GLY A C 1
ATOM 763 O O . GLY A 1 90 ? -13.270 0.905 16.925 1.00 75.19 90 GLY A O 1
ATOM 764 N N . HIS A 1 91 ? -11.182 1.725 17.152 1.00 76.75 91 HIS A N 1
ATOM 765 C CA . HIS A 1 91 ? -11.132 1.635 18.619 1.00 76.75 91 HIS A CA 1
ATOM 766 C C . HIS A 1 91 ? -12.167 2.536 19.303 1.00 76.75 91 HIS A C 1
ATOM 768 O O . HIS A 1 91 ? -12.845 2.093 20.223 1.00 76.75 91 HIS A O 1
ATOM 774 N N . ALA A 1 92 ? -12.362 3.758 18.801 1.00 74.19 92 ALA A N 1
ATOM 775 C CA . ALA A 1 92 ? -13.394 4.678 19.286 1.00 7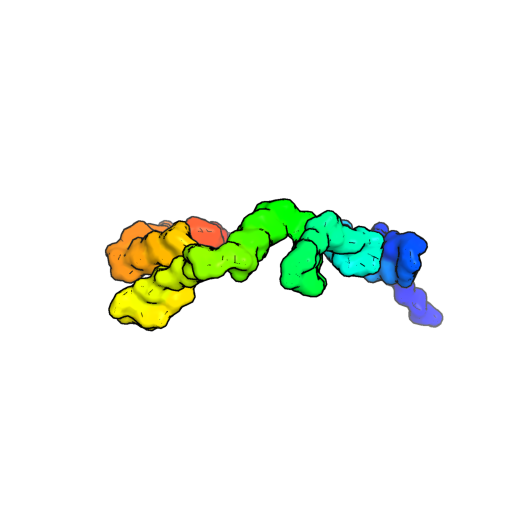4.19 92 ALA A CA 1
ATOM 776 C C . ALA A 1 92 ? -14.827 4.262 18.894 1.00 74.19 92 ALA A C 1
ATOM 778 O O . ALA A 1 92 ? -15.796 4.906 19.284 1.00 74.19 92 ALA A O 1
ATOM 779 N N . GLY A 1 93 ? -14.983 3.215 18.075 1.00 70.25 93 GLY A N 1
ATOM 780 C CA . GLY A 1 93 ? -16.284 2.770 17.591 1.00 70.25 93 GLY A CA 1
ATOM 781 C C . GLY A 1 93 ? -17.000 3.768 16.675 1.00 70.25 93 GLY A C 1
ATOM 782 O O . GLY A 1 93 ? -18.214 3.667 16.520 1.00 70.25 93 GLY A O 1
ATOM 783 N N . LEU A 1 94 ? -16.262 4.698 16.064 1.00 69.44 94 LEU A N 1
ATOM 784 C CA . LEU A 1 94 ? -16.769 5.728 15.150 1.00 69.44 94 LEU A CA 1
ATOM 785 C C . LEU A 1 94 ? -16.773 5.257 13.688 1.00 69.44 94 LEU A C 1
ATOM 787 O O . LEU A 1 94 ? -17.592 5.704 12.892 1.00 69.44 94 LEU A O 1
ATOM 791 N N . ASN A 1 95 ? -15.902 4.309 13.332 1.00 63.09 95 ASN A N 1
ATOM 792 C CA . ASN A 1 95 ? -15.920 3.629 12.031 1.00 63.09 95 ASN A CA 1
ATOM 793 C C . ASN A 1 95 ? -16.849 2.412 12.076 1.00 63.09 95 ASN A C 1
ATOM 795 O O . ASN A 1 95 ? -16.420 1.280 11.856 1.00 63.09 95 ASN A O 1
ATOM 799 N N . LYS A 1 96 ? -18.116 2.624 12.422 1.00 68.75 96 LYS A N 1
ATOM 800 C CA . LYS A 1 96 ? -19.124 1.565 12.409 1.00 68.75 96 LYS A CA 1
ATOM 801 C C . LYS A 1 96 ? -20.070 1.820 11.255 1.00 68.75 96 LYS A C 1
ATOM 803 O O . LYS A 1 96 ? -20.905 2.715 11.310 1.00 68.75 96 LYS A O 1
ATOM 808 N N . HIS A 1 97 ? -19.950 1.007 10.218 1.00 77.00 97 HIS A N 1
ATOM 809 C CA . HIS A 1 97 ? -21.020 0.871 9.246 1.00 77.00 97 HIS A CA 1
ATOM 810 C C . HIS A 1 97 ? -21.856 -0.328 9.667 1.00 77.00 97 HIS A C 1
ATOM 812 O O . HIS A 1 97 ? -21.349 -1.447 9.764 1.00 77.00 97 HIS A O 1
ATOM 818 N N . VAL A 1 98 ? -23.115 -0.064 9.994 1.00 77.25 98 VAL A N 1
ATOM 819 C CA . VAL A 1 98 ? -24.056 -1.084 10.447 1.00 77.25 98 VAL A CA 1
ATOM 820 C C . VAL A 1 98 ? -24.775 -1.631 9.224 1.00 77.25 98 VAL A C 1
ATOM 822 O O . VAL A 1 98 ? -25.308 -0.875 8.414 1.00 77.25 98 VAL A O 1
ATOM 825 N N . CYS A 1 99 ? -24.776 -2.950 9.075 1.00 82.25 99 CYS A N 1
ATOM 826 C CA . CYS A 1 99 ? -25.635 -3.612 8.111 1.00 82.25 99 CYS A CA 1
ATOM 827 C C . CYS A 1 99 ? -27.098 -3.383 8.492 1.00 82.25 99 CYS A C 1
ATOM 829 O O . CYS A 1 99 ? -27.520 -3.788 9.573 1.00 82.25 99 CYS A O 1
ATOM 831 N N . SER A 1 100 ? -27.878 -2.789 7.592 1.00 83.56 100 SER A N 1
ATOM 832 C CA . SER A 1 100 ? -29.309 -2.553 7.806 1.00 83.56 100 SER A CA 1
ATOM 833 C C . SER A 1 100 ? -30.143 -3.838 7.864 1.00 83.56 100 SER A C 1
ATOM 835 O O . SER A 1 100 ? -31.245 -3.808 8.392 1.00 83.56 100 SER A O 1
ATOM 837 N N . VAL A 1 101 ? -29.629 -4.960 7.346 1.00 85.62 101 VAL A N 1
ATOM 838 C CA . VAL A 1 101 ? -30.356 -6.240 7.272 1.00 85.62 101 VAL A CA 1
ATOM 839 C C . VAL A 1 101 ? -30.155 -7.091 8.527 1.00 85.62 101 VAL A C 1
ATOM 841 O O . VAL A 1 101 ? -31.109 -7.668 9.031 1.00 85.62 101 VAL A O 1
ATOM 844 N N . CYS A 1 102 ? -28.927 -7.182 9.050 1.00 86.31 102 CYS A N 1
ATOM 845 C CA . CYS A 1 102 ? -28.613 -8.068 10.181 1.00 86.31 102 CYS A CA 1
ATOM 846 C C . CYS A 1 102 ? -27.920 -7.380 11.365 1.00 86.31 102 CYS A C 1
ATOM 848 O O . CYS A 1 102 ? -27.473 -8.052 12.291 1.00 86.31 102 CYS A O 1
ATOM 850 N N . GLY A 1 103 ? -27.748 -6.056 11.327 1.00 77.38 103 GLY A N 1
ATOM 851 C CA . GLY A 1 103 ? -27.116 -5.293 12.408 1.00 77.38 103 GLY A CA 1
ATOM 852 C C . GLY A 1 103 ? -25.601 -5.490 12.541 1.00 77.38 103 GLY A C 1
ATOM 853 O O . GLY A 1 103 ? -24.979 -4.913 13.432 1.00 77.38 103 GLY A O 1
ATOM 854 N N . LYS A 1 104 ? -24.966 -6.280 11.663 1.00 76.69 104 LYS A N 1
ATOM 855 C CA . LYS A 1 104 ? -23.521 -6.531 11.718 1.00 76.69 104 LYS A CA 1
ATOM 856 C C . LYS A 1 104 ? -22.722 -5.245 11.507 1.00 76.69 104 LYS A C 1
ATOM 858 O O . LYS A 1 104 ? -22.921 -4.527 10.530 1.00 76.69 104 LYS A O 1
ATOM 863 N N . VAL A 1 105 ? -21.764 -5.003 12.397 1.00 75.56 105 VAL A N 1
ATOM 864 C CA . VAL A 1 105 ? -20.866 -3.845 12.357 1.00 75.56 105 VAL A CA 1
ATOM 865 C C . VAL A 1 105 ? -19.610 -4.172 11.551 1.00 75.56 105 VAL A C 1
ATOM 867 O O . VAL A 1 105 ? -18.951 -5.185 11.791 1.00 75.56 105 VAL A O 1
ATOM 870 N N . VAL A 1 106 ? -19.245 -3.296 10.616 1.00 76.25 106 VAL A N 1
ATOM 871 C CA . VAL A 1 106 ? -18.001 -3.388 9.837 1.00 76.25 106 VAL A CA 1
ATOM 872 C C . VAL A 1 106 ? -17.241 -2.063 9.828 1.00 76.25 106 VAL A C 1
ATOM 874 O O . VAL A 1 106 ? -17.826 -0.986 9.919 1.00 76.25 106 VAL A O 1
ATOM 877 N N . THR A 1 107 ? -15.916 -2.154 9.702 1.00 75.44 107 THR A N 1
ATOM 878 C CA . THR A 1 107 ? -14.975 -1.037 9.899 1.00 75.44 107 THR A CA 1
ATOM 879 C C . THR A 1 107 ? -14.684 -0.204 8.649 1.00 75.44 107 THR A C 1
ATOM 881 O O . THR A 1 107 ? -13.877 0.722 8.698 1.00 75.44 107 THR A O 1
ATOM 884 N N . SER A 1 108 ? -15.302 -0.530 7.509 1.00 78.88 108 SER A N 1
ATOM 885 C CA . SER A 1 108 ? -15.133 0.201 6.245 1.00 78.88 108 SER A CA 1
ATOM 886 C C . SER A 1 108 ? -16.368 0.097 5.348 1.00 78.88 108 SER A C 1
ATOM 888 O O . SER A 1 108 ? -17.048 -0.932 5.343 1.00 78.88 108 SER A O 1
ATOM 890 N N . LEU A 1 109 ? -16.625 1.136 4.544 1.00 80.88 109 LEU A N 1
ATOM 891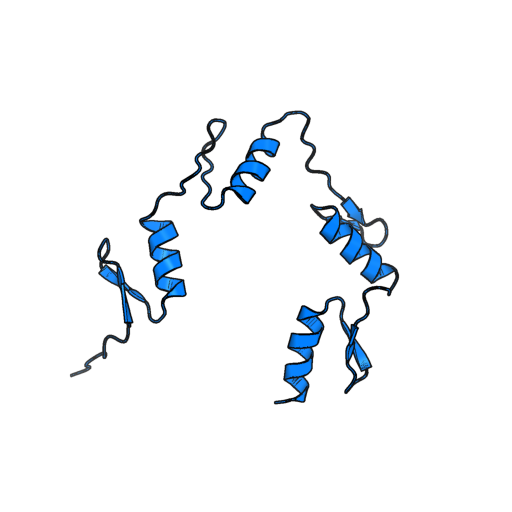 C CA . LEU A 1 109 ? -17.709 1.162 3.551 1.00 80.88 109 LEU A CA 1
ATOM 892 C C . LEU A 1 109 ? -17.566 0.065 2.491 1.00 80.88 109 LEU A C 1
ATOM 894 O O . LEU A 1 109 ? -18.540 -0.602 2.158 1.00 80.88 109 LEU A O 1
ATOM 898 N N . SER A 1 110 ? -16.352 -0.169 1.987 1.00 84.88 110 SER A N 1
ATOM 899 C CA . SER A 1 110 ? -16.082 -1.254 1.033 1.00 84.88 110 SER A CA 1
ATOM 900 C C . SER A 1 110 ? -16.325 -2.632 1.659 1.00 84.88 110 SER A C 1
ATOM 902 O O . SER A 1 110 ? -16.864 -3.528 1.007 1.00 84.88 110 SER A O 1
ATOM 904 N N . GLY A 1 111 ? -15.994 -2.789 2.945 1.00 86.25 111 GLY A N 1
ATOM 905 C CA . GLY A 1 111 ? -16.338 -3.964 3.739 1.00 86.25 111 GLY A CA 1
ATOM 906 C C . GLY A 1 111 ? -17.849 -4.165 3.874 1.00 86.25 111 GLY A C 1
ATOM 907 O O . GLY A 1 111 ? -18.309 -5.295 3.707 1.00 86.25 111 GLY A O 1
ATOM 908 N N . LEU A 1 112 ? -18.612 -3.089 4.104 1.00 86.75 112 LEU A N 1
ATOM 909 C CA . LEU A 1 112 ? -20.078 -3.134 4.138 1.00 86.75 112 LEU A CA 1
ATOM 910 C C . LEU A 1 112 ? -20.655 -3.512 2.777 1.00 86.75 112 LEU A C 1
ATOM 912 O O . LEU A 1 112 ? -21.436 -4.450 2.703 1.00 86.75 112 LEU A O 1
ATOM 916 N N . ALA A 1 113 ? -20.230 -2.856 1.699 1.00 88.25 113 ALA A N 1
ATOM 917 C CA . ALA A 1 113 ? -20.707 -3.152 0.350 1.00 88.25 113 ALA A CA 1
ATOM 918 C C . ALA A 1 113 ? -20.473 -4.623 -0.034 1.00 88.25 113 ALA A C 1
ATOM 920 O O . ALA A 1 113 ? -21.349 -5.266 -0.608 1.00 88.25 113 ALA A O 1
ATOM 921 N N . ARG A 1 114 ? -19.313 -5.188 0.331 1.00 89.31 114 ARG A N 1
ATOM 922 C CA . ARG A 1 114 ? -19.037 -6.621 0.152 1.00 89.31 114 ARG A CA 1
ATOM 923 C C . ARG A 1 114 ? -19.926 -7.495 1.035 1.00 89.31 114 ARG A C 1
ATOM 925 O O . ARG A 1 114 ? -20.395 -8.523 0.566 1.00 89.31 114 ARG A O 1
ATOM 932 N N . HIS A 1 115 ? -20.145 -7.109 2.289 1.00 90.62 115 HIS A N 1
ATOM 933 C CA . HIS A 1 115 ? -21.027 -7.839 3.196 1.00 90.62 115 HIS A CA 1
ATOM 934 C C . HIS A 1 115 ? -22.480 -7.846 2.711 1.00 90.62 115 HIS A C 1
ATOM 936 O O . HIS A 1 115 ? -23.114 -8.887 2.777 1.00 90.62 115 HIS A O 1
ATOM 942 N N . MET A 1 116 ? -22.997 -6.746 2.159 1.00 90.88 116 MET A N 1
ATOM 943 C CA . MET A 1 116 ? -24.375 -6.694 1.653 1.00 90.88 116 MET A CA 1
ATOM 944 C C . MET A 1 116 ? -24.643 -7.736 0.559 1.00 90.88 116 MET A C 1
ATOM 946 O O . MET A 1 116 ? -25.748 -8.261 0.482 1.00 90.88 116 MET A O 1
ATOM 950 N N . ARG A 1 117 ? -23.617 -8.121 -0.212 1.00 92.75 117 ARG A N 1
ATOM 951 C CA . ARG A 1 117 ? -23.727 -9.195 -1.213 1.00 92.75 117 ARG A CA 1
ATOM 952 C C . ARG A 1 117 ? -24.030 -10.565 -0.606 1.00 92.75 117 ARG A C 1
ATOM 954 O O . ARG A 1 117 ? -24.568 -11.409 -1.302 1.00 92.75 117 ARG A O 1
ATOM 961 N N . THR A 1 118 ? -23.715 -10.801 0.672 1.00 91.31 118 THR A N 1
ATOM 962 C CA . THR A 1 118 ? -24.054 -12.073 1.337 1.00 91.31 118 THR A CA 1
ATOM 963 C C . THR A 1 118 ? -25.538 -12.184 1.672 1.00 91.31 118 THR A C 1
ATOM 965 O O . THR A 1 118 ? -25.994 -13.276 1.979 1.00 91.31 118 THR A O 1
ATOM 968 N N . HIS A 1 119 ? -26.273 -11.068 1.657 1.00 88.44 119 HIS A N 1
ATOM 969 C CA . HIS A 1 119 ? -27.719 -11.044 1.897 1.00 88.44 119 HIS A CA 1
ATOM 970 C C . HIS A 1 119 ? -28.523 -11.107 0.604 1.00 88.44 119 HIS A C 1
ATOM 972 O O . HIS A 1 119 ? -29.642 -11.600 0.610 1.00 88.44 119 HIS A O 1
ATOM 978 N N . THR A 1 120 ? -27.966 -10.596 -0.494 1.00 80.12 120 THR A N 1
ATOM 979 C CA . THR A 1 120 ? -28.668 -10.519 -1.780 1.00 80.12 120 THR A CA 1
ATOM 980 C C . THR A 1 120 ? -28.468 -11.733 -2.679 1.00 80.12 120 THR A C 1
ATOM 982 O O . THR A 1 120 ? -29.085 -11.733 -3.733 1.00 80.12 120 THR A O 1
ATOM 985 N N . GLY A 1 121 ? -27.639 -12.709 -2.270 1.00 55.59 121 GLY A N 1
ATOM 986 C CA . GLY A 1 121 ? -27.478 -14.019 -2.921 1.00 55.59 121 GLY A CA 1
ATOM 987 C C . GLY A 1 121 ? -27.307 -13.959 -4.429 1.00 55.59 121 GLY A C 1
ATOM 988 O O . GLY A 1 121 ? -28.319 -14.178 -5.120 1.00 55.59 121 GLY A O 1
#

InterPro domains:
  IPR013087 Zinc finger C2H2-type [PF00096] (38-60)
  IPR013087 Zinc finger C2H2-type [PF00096] (97-119)
  IPR013087 Zinc finger C2H2-type [PF12874] (71-91)
  IPR013087 Zinc finger C2H2-type [PS00028] (12-33)
  IPR013087 Zinc finger C2H2-type [PS00028] (40-60)
  IPR013087 Zinc finger C2H2-type [PS00028] (71-91)
  IPR013087 Zinc finger C2H2-type [PS00028] (99-119)
  IPR013087 Zinc finger C2H2-type [PS50157] (10-38)
  IPR013087 Zinc finger C2H2-type [PS50157] (38-65)
  IPR013087 Zinc finger C2H2-type [PS50157] (69-96)
  IPR013087 Zinc finger C2H2-type [PS50157] (97-121)
  IPR013087 Zinc finger C2H2-type [SM00355] (10-33)
  IPR013087 Zinc finger C2H2-type [SM00355] (38-60)
  IPR013087 Zinc finger C2H2-type [SM00355] (69-91)
  IPR013087 Zinc finger C2H2-type [SM00355] (97-119)
  IPR036236 Zinc finger C2H2 superfamily [SSF57667] (10-60)
  IPR036236 Zinc finger C2H2 superfamily [SSF57667] (69-119)

Radius of gyration: 22.32 Å; chains: 1; bounding box: 51×49×53 Å

Organism: Anoplophora glabripennis (NCBI:txid217634)